Protein AF-A0A251UYE4-F1 (afdb_monomer)

Mean predicted aligned error: 12.64 Å

Foldseek 3Di:
DDDDDDPDDDPPPDPVVVVVCVVPVHDLAFKDFVQLLVLLVQLVVLVPDDPPPPCSVVSNVVSVVSNVVRCVVCVVSHPVPDDDDNVCSVVSNVQWDDWDADPVRTIMIGGPPPD

Organism: Helianthus annuus (NCBI:txid4232)

Radius of gyration: 19.77 Å; Cα contacts (8 Å, |Δi|>4): 94; chains: 1; bounding box: 64×33×57 Å

Sequence (115 aa):
MPLGLPSDLNRKKPSQLEDRFAKMRLTPSDEIPLPVYTNIKKAVDIMSGPKEASSYLDDLERAEYGIRVATKVYRSYLPPGWKYDRETASSLISGYDKIYTTEDGKKFIMRSLAS

Solvent-accessible surface area (backbone atoms only — not comparable to full-atom values): 7077 Å² total; per-residue (Å²): 134,87,82,83,77,85,93,74,86,81,78,74,70,69,52,76,65,54,57,51,41,65,76,43,97,50,63,72,82,47,47,43,48,35,71,37,50,52,26,50,48,51,33,44,55,56,70,72,44,70,78,82,44,88,56,41,65,61,54,41,51,52,25,53,50,48,29,56,54,36,48,62,77,44,44,90,62,42,51,90,86,72,72,94,51,80,86,53,42,60,66,54,54,78,39,50,77,45,74,50,70,46,96,88,70,51,48,33,32,27,50,59,76,80,128

Secondary structure (DSSP, 8-state):
---PPP--S---PPPHHHHHHHHTT--TTSEEEHHHHHHHHHHHHHHHS-TTSTTHHHHHHHHHHHHHHHHHHTGGGSPTT----TTTHHHHHTTEEEEEE-TTS-EEEEE----

Structure (mmCIF, N/CA/C/O backbone):
data_AF-A0A251UYE4-F1
#
_entry.id   AF-A0A251UYE4-F1
#
loop_
_atom_site.group_PDB
_atom_site.id
_atom_site.type_symbol
_atom_site.label_atom_id
_atom_site.label_alt_id
_atom_site.l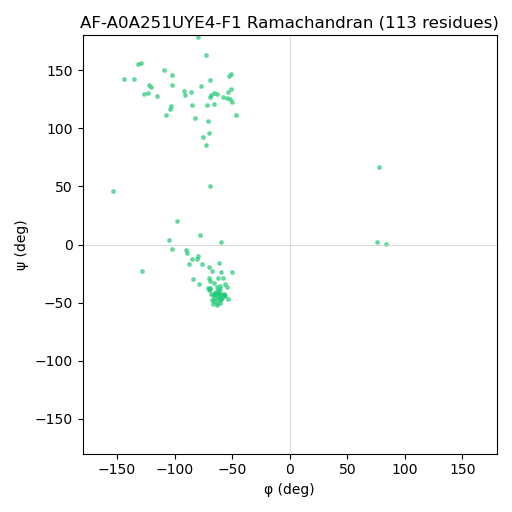abel_comp_id
_atom_site.label_asym_id
_atom_site.label_entity_id
_atom_site.label_seq_id
_atom_site.pdbx_PDB_ins_code
_atom_site.Cartn_x
_atom_site.Cartn_y
_atom_site.Cartn_z
_atom_site.occupancy
_atom_site.B_iso_or_equiv
_atom_site.auth_seq_id
_atom_site.auth_comp_id
_atom_site.auth_asym_id
_atom_site.auth_atom_id
_atom_site.pdbx_PDB_model_num
ATOM 1 N N . MET A 1 1 ? -51.718 -5.885 36.843 1.00 43.06 1 MET A N 1
ATOM 2 C CA . MET A 1 1 ? -50.340 -5.918 37.380 1.00 43.06 1 MET A CA 1
ATOM 3 C C . MET A 1 1 ? -49.379 -5.911 36.198 1.00 43.06 1 MET A C 1
ATOM 5 O O . MET A 1 1 ? -49.507 -6.818 35.385 1.00 43.06 1 MET A O 1
ATOM 9 N N . PRO A 1 2 ? -48.508 -4.903 36.015 1.00 44.62 2 PRO A N 1
ATOM 10 C CA . PRO A 1 2 ? -47.545 -4.917 34.921 1.00 44.62 2 PRO A CA 1
ATOM 11 C C . PRO A 1 2 ? -46.298 -5.699 35.355 1.00 44.62 2 PRO A C 1
ATOM 13 O O . PRO A 1 2 ? -45.656 -5.356 36.345 1.00 44.62 2 PRO A O 1
ATOM 16 N N . LEU A 1 3 ? -45.981 -6.772 34.633 1.00 48.12 3 LEU A N 1
ATOM 17 C CA . LEU A 1 3 ? -44.724 -7.502 34.780 1.00 48.12 3 LEU A CA 1
ATOM 18 C C . LEU A 1 3 ? -43.655 -6.765 33.965 1.00 48.12 3 LEU A C 1
ATOM 20 O O . LEU A 1 3 ? -43.713 -6.738 32.737 1.00 48.12 3 LEU A O 1
ATOM 24 N N . GLY A 1 4 ? -42.719 -6.123 34.664 1.00 47.38 4 GLY A N 1
ATOM 25 C CA . GLY A 1 4 ? -41.537 -5.512 34.068 1.00 47.38 4 GLY A CA 1
ATOM 26 C C . GLY A 1 4 ? -40.587 -6.583 33.536 1.00 47.38 4 GLY A C 1
ATOM 27 O O . GLY A 1 4 ? -40.208 -7.498 34.264 1.00 47.38 4 GLY A O 1
ATOM 28 N N . LEU A 1 5 ? -40.199 -6.462 32.268 1.00 50.22 5 LEU A N 1
ATOM 29 C CA . LEU A 1 5 ? -39.078 -7.205 31.702 1.00 50.22 5 LEU A CA 1
ATOM 30 C C . LEU A 1 5 ? -37.781 -6.430 31.987 1.00 50.22 5 LEU A C 1
ATOM 32 O O . LEU A 1 5 ? -37.743 -5.223 31.738 1.00 50.22 5 LEU A O 1
ATOM 36 N N . PRO A 1 6 ? -36.729 -7.084 32.510 1.00 44.66 6 PRO A N 1
ATOM 37 C CA . PRO A 1 6 ? -35.454 -6.436 32.761 1.00 44.66 6 PRO A CA 1
ATOM 38 C C . PRO A 1 6 ? -34.737 -6.157 31.437 1.00 44.66 6 PRO A C 1
ATOM 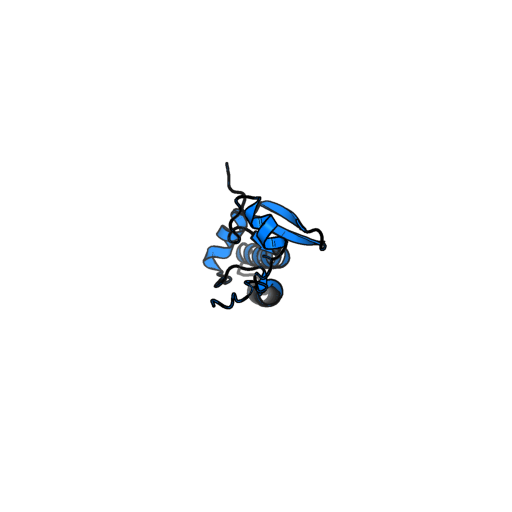40 O O . PRO A 1 6 ? -34.430 -7.058 30.657 1.00 44.66 6 PRO A O 1
ATOM 43 N N . SER A 1 7 ? -34.484 -4.874 31.202 1.00 51.97 7 SER A N 1
ATOM 44 C CA . SER A 1 7 ? -33.629 -4.357 30.142 1.00 51.97 7 SER A CA 1
ATOM 45 C C . SER A 1 7 ? -32.170 -4.623 30.489 1.00 51.97 7 SER A C 1
ATOM 47 O O . SER A 1 7 ? -31.512 -3.746 31.036 1.00 51.97 7 SER A O 1
ATOM 49 N N . ASP A 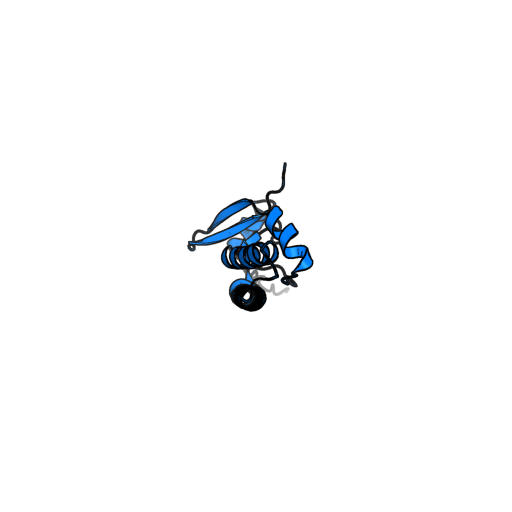1 8 ? -31.645 -5.800 30.164 1.00 45.88 8 ASP A N 1
ATOM 50 C CA . ASP A 1 8 ? -30.205 -6.011 30.252 1.00 45.88 8 ASP A CA 1
ATOM 51 C C . ASP A 1 8 ? -29.651 -6.907 29.148 1.00 45.88 8 ASP A C 1
ATOM 53 O O . ASP A 1 8 ? -30.217 -7.928 28.765 1.00 45.88 8 ASP A O 1
ATOM 57 N N . LEU A 1 9 ? -28.455 -6.507 28.718 1.00 48.00 9 LEU A N 1
ATOM 58 C CA . LEU A 1 9 ? -27.449 -7.343 28.071 1.00 48.00 9 LEU A CA 1
ATOM 59 C C . LEU A 1 9 ? -27.639 -7.716 26.591 1.00 48.00 9 LEU A C 1
ATOM 61 O O . LEU A 1 9 ? -27.644 -8.882 26.213 1.00 48.00 9 LEU A O 1
ATOM 65 N N . ASN A 1 10 ? -27.555 -6.715 25.709 1.00 44.41 10 ASN A N 1
ATOM 66 C CA . ASN A 1 10 ? -26.656 -6.870 24.552 1.00 44.41 10 ASN A CA 1
ATOM 67 C C . ASN A 1 10 ? -26.131 -5.541 23.982 1.00 44.41 10 ASN A C 1
ATOM 69 O O . ASN A 1 10 ? -26.094 -5.329 22.771 1.00 44.41 10 ASN A O 1
ATOM 73 N N . ARG A 1 11 ? -25.675 -4.622 24.843 1.00 43.56 11 ARG A N 1
ATOM 74 C CA . ARG A 1 11 ? -24.683 -3.637 24.389 1.00 43.56 11 ARG A CA 1
ATOM 75 C C . ARG A 1 11 ? -23.353 -4.372 24.298 1.00 43.56 11 ARG A C 1
ATOM 77 O O . ARG A 1 11 ? -22.628 -4.461 25.288 1.00 43.56 11 ARG A O 1
ATOM 84 N N . LYS A 1 12 ? -23.038 -4.912 23.115 1.00 43.91 12 LYS A N 1
ATOM 85 C CA . LYS A 1 12 ? -21.641 -5.136 22.725 1.00 43.91 12 LYS A CA 1
ATOM 86 C C . LYS A 1 12 ? -20.910 -3.842 23.060 1.00 43.91 12 LYS A C 1
ATOM 88 O O . LYS A 1 12 ? -21.219 -2.805 22.477 1.00 43.91 12 LYS A O 1
ATOM 93 N N . LYS A 1 13 ? -20.032 -3.887 24.064 1.00 47.03 13 LYS A N 1
ATOM 94 C CA . LYS A 1 13 ? -19.130 -2.774 24.343 1.00 47.03 13 LYS A CA 1
ATOM 95 C C . LYS A 1 13 ? -18.436 -2.468 23.013 1.00 47.03 13 LYS A C 1
ATOM 97 O O . LYS A 1 13 ? -17.919 -3.426 22.423 1.00 47.03 13 LYS A O 1
ATOM 102 N N . PRO A 1 14 ? -18.479 -1.221 22.515 1.00 46.03 14 PRO A N 1
ATOM 103 C CA . PRO A 1 14 ? -17.638 -0.856 21.392 1.00 46.03 14 PRO A CA 1
ATOM 104 C C . PRO A 1 14 ? -16.223 -1.290 21.755 1.00 46.03 14 PRO A C 1
ATOM 106 O O . PRO A 1 14 ? -15.805 -1.197 22.917 1.00 46.03 14 PRO A O 1
ATOM 109 N N . SER A 1 15 ? -15.547 -1.933 20.807 1.00 53.06 15 SER A N 1
ATOM 110 C CA . SER A 1 15 ? -14.210 -2.459 21.073 1.00 53.06 15 SER A CA 1
ATOM 111 C C . SER A 1 15 ? -13.350 -1.322 21.638 1.00 53.06 15 SER A C 1
ATOM 113 O O . SER A 1 15 ? -13.528 -0.173 21.252 1.00 53.06 15 SER A O 1
ATOM 115 N N . GLN A 1 16 ? -12.426 -1.592 22.560 1.00 52.75 16 GLN A N 1
ATOM 116 C CA . GLN A 1 16 ? -11.542 -0.553 23.125 1.00 52.75 16 GLN A CA 1
ATOM 117 C C . GLN A 1 16 ? -10.850 0.303 22.038 1.00 52.75 16 GLN A C 1
ATOM 119 O O . GLN A 1 16 ? -10.492 1.450 22.280 1.00 52.75 16 GLN A O 1
ATOM 124 N N . LEU A 1 17 ? -10.713 -0.240 20.824 1.00 48.53 17 LEU A N 1
ATOM 125 C CA . LEU A 1 17 ? -10.326 0.469 19.606 1.00 48.53 17 LEU A CA 1
ATOM 126 C C . LEU A 1 17 ? -11.335 1.556 19.188 1.00 48.53 17 LEU A C 1
ATOM 128 O O . LEU A 1 17 ? -10.935 2.696 18.999 1.00 48.53 17 LEU A O 1
ATOM 132 N N . GLU A 1 18 ? -12.629 1.242 19.111 1.00 50.19 18 GLU A N 1
ATOM 133 C CA . GLU A 1 18 ? -13.718 2.189 18.807 1.00 50.19 18 GLU A CA 1
ATOM 134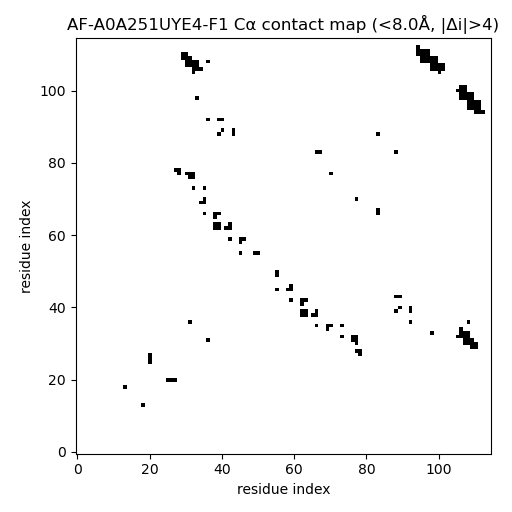 C C . GLU A 1 18 ? -13.826 3.329 19.827 1.00 50.19 18 GLU A C 1
ATOM 136 O O . GLU A 1 18 ? -14.001 4.480 19.434 1.00 50.19 18 GLU A O 1
ATOM 141 N N . ASP A 1 19 ? -13.625 3.054 21.118 1.00 52.34 19 ASP A N 1
ATOM 142 C CA . ASP A 1 19 ? -13.588 4.105 22.149 1.00 52.34 19 ASP A CA 1
ATOM 143 C C . ASP A 1 19 ? -12.345 5.011 22.028 1.00 52.34 19 ASP A C 1
ATOM 145 O O . ASP A 1 19 ? -12.407 6.209 22.323 1.00 52.34 19 ASP A O 1
ATOM 149 N N . ARG A 1 20 ? -11.210 4.478 21.550 1.00 53.34 20 ARG A N 1
ATOM 150 C CA . ARG A 1 20 ? -10.021 5.288 21.222 1.00 53.34 20 ARG A CA 1
ATOM 151 C C . ARG A 1 20 ? -10.259 6.149 19.979 1.00 53.34 20 ARG A C 1
ATOM 153 O O . ARG A 1 20 ? -9.879 7.321 19.994 1.00 53.34 20 ARG A O 1
ATOM 160 N N . PHE A 1 21 ? -10.954 5.613 18.973 1.00 49.25 21 PHE A N 1
ATOM 161 C CA . PHE A 1 21 ? -11.378 6.338 17.767 1.00 49.25 21 PHE A CA 1
ATOM 162 C C . PHE A 1 21 ? -12.428 7.420 18.034 1.00 49.25 21 PHE A C 1
ATOM 164 O O . PHE A 1 21 ? -12.547 8.348 17.249 1.00 49.25 21 PHE A O 1
ATOM 171 N N . ALA A 1 22 ? -13.187 7.331 19.128 1.00 48.12 22 ALA A N 1
ATOM 172 C CA . ALA A 1 22 ? -14.155 8.361 19.505 1.00 48.12 22 ALA A CA 1
ATOM 173 C C . ALA A 1 22 ? -13.523 9.524 20.295 1.00 48.12 22 ALA A C 1
ATOM 175 O O . ALA A 1 22 ? -14.005 10.657 20.232 1.00 48.12 22 ALA A O 1
ATOM 176 N N . LYS A 1 23 ? -12.447 9.265 21.055 1.00 48.06 23 LYS A N 1
ATOM 177 C CA . LYS A 1 23 ? -11.756 10.279 21.880 1.00 48.06 23 LYS A CA 1
ATOM 178 C C . LYS A 1 23 ? -10.831 11.192 21.079 1.00 48.06 23 LYS A C 1
ATOM 180 O O . LYS A 1 23 ? -10.681 12.366 21.406 1.00 48.06 23 LYS A O 1
ATOM 185 N N . MET A 1 24 ? -10.213 10.655 20.039 1.00 44.81 24 MET A N 1
ATOM 186 C CA . MET A 1 24 ? -9.520 11.407 19.001 1.00 44.81 24 MET A CA 1
ATOM 187 C C . MET A 1 24 ? -10.569 11.660 17.920 1.00 44.81 24 MET A C 1
ATOM 189 O O . MET A 1 24 ? -11.218 10.713 17.523 1.00 44.81 24 MET A O 1
ATOM 193 N N . ARG A 1 25 ? -10.801 12.883 17.437 1.00 42.81 25 ARG A N 1
ATOM 194 C CA . ARG A 1 25 ? -11.745 13.146 16.325 1.00 42.81 25 ARG A CA 1
ATOM 195 C C . ARG A 1 25 ? -11.221 12.584 14.984 1.00 42.81 25 ARG A C 1
ATOM 197 O O . ARG A 1 25 ? -11.115 13.317 14.008 1.00 42.81 25 ARG A O 1
ATOM 204 N N . LEU A 1 26 ? -10.812 11.322 14.959 1.00 45.75 26 LEU A N 1
ATOM 205 C CA . LEU A 1 26 ? -10.225 10.624 13.831 1.00 45.75 26 LEU A CA 1
ATOM 206 C C . LEU A 1 26 ? -11.296 9.706 13.273 1.00 45.75 26 LEU A C 1
ATOM 208 O O . LEU A 1 26 ? -11.796 8.810 13.952 1.00 45.75 26 LEU A O 1
ATOM 212 N N . THR A 1 27 ? -11.690 9.957 12.031 1.00 45.06 27 THR A N 1
ATOM 213 C CA . THR A 1 27 ? -12.564 9.010 11.358 1.00 45.06 27 THR A CA 1
ATOM 214 C C . THR A 1 27 ? -11.752 7.740 11.074 1.00 45.06 27 THR A C 1
ATOM 216 O O . THR A 1 27 ? -10.593 7.846 10.671 1.00 45.06 27 THR A O 1
ATOM 219 N N . PRO A 1 28 ? -12.326 6.530 11.205 1.00 47.44 28 PRO A N 1
ATOM 220 C CA . PRO A 1 28 ? -11.660 5.271 10.835 1.00 47.44 28 PRO A CA 1
ATOM 221 C C . PRO A 1 28 ? -11.252 5.192 9.347 1.00 47.44 28 PRO A C 1
ATOM 223 O O . PRO A 1 28 ? -10.741 4.173 8.892 1.00 47.44 28 PRO A O 1
ATOM 226 N N . SER A 1 29 ? -11.496 6.256 8.576 1.00 52.47 29 SER A N 1
ATOM 227 C CA . SER A 1 29 ? -11.127 6.398 7.175 1.00 52.47 29 SER A CA 1
ATOM 228 C C . SER A 1 29 ? -9.690 6.897 6.955 1.00 52.47 29 SER A C 1
ATOM 230 O O . SER A 1 29 ? -9.222 6.820 5.821 1.00 52.47 29 SER A O 1
ATOM 232 N N . ASP A 1 30 ? -8.999 7.384 7.994 1.00 65.50 30 ASP A N 1
ATOM 233 C CA . ASP A 1 30 ? -7.683 8.042 7.870 1.00 65.50 30 ASP A CA 1
ATOM 234 C C . ASP A 1 30 ? -6.492 7.182 8.321 1.00 65.50 30 ASP A C 1
ATOM 236 O O . ASP A 1 30 ? -5.349 7.650 8.315 1.00 65.50 30 ASP A O 1
ATOM 240 N N . GLU A 1 31 ? -6.731 5.925 8.699 1.00 75.38 31 GLU A N 1
ATOM 241 C CA . GLU A 1 31 ? -5.700 5.033 9.223 1.00 75.38 31 GLU A CA 1
ATOM 242 C C . GLU A 1 31 ? -5.587 3.753 8.398 1.00 75.38 31 GLU A C 1
ATOM 244 O O . GLU A 1 31 ? -6.569 3.058 8.134 1.00 75.38 31 GLU A O 1
ATOM 249 N N . ILE A 1 32 ? -4.360 3.411 8.009 1.00 81.88 32 ILE A N 1
ATOM 250 C CA . ILE A 1 32 ? -4.063 2.184 7.271 1.00 81.88 32 ILE A CA 1
ATOM 251 C C . ILE A 1 32 ? -3.047 1.363 8.076 1.00 81.88 32 ILE A C 1
ATOM 253 O O . ILE A 1 32 ? -2.069 1.910 8.593 1.00 81.88 32 ILE A O 1
ATOM 257 N N . PRO A 1 33 ? -3.216 0.034 8.1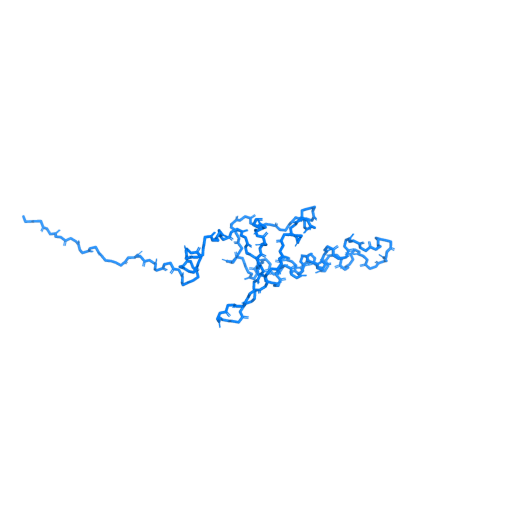80 1.00 86.19 33 PRO A N 1
ATOM 258 C CA . PRO A 1 33 ? -2.188 -0.841 8.731 1.00 86.19 33 PRO A CA 1
ATOM 259 C C . PRO A 1 33 ? -0.848 -0.635 8.018 1.00 86.19 33 PRO A C 1
ATOM 261 O O . PRO A 1 33 ? -0.770 -0.699 6.788 1.00 86.19 33 PRO A O 1
ATOM 264 N N . LEU A 1 34 ? 0.236 -0.459 8.777 1.00 85.00 34 LEU A N 1
ATOM 265 C CA . LEU A 1 34 ? 1.563 -0.200 8.211 1.00 85.00 34 LEU A CA 1
ATOM 266 C C . LEU A 1 34 ? 2.002 -1.265 7.184 1.00 85.00 34 LEU A C 1
ATOM 268 O O . LEU A 1 34 ? 2.598 -0.885 6.175 1.00 85.00 34 LEU A O 1
ATOM 272 N N . PRO A 1 35 ? 1.695 -2.570 7.346 1.00 86.25 35 PRO A N 1
ATOM 273 C CA . PRO A 1 35 ? 2.007 -3.569 6.323 1.00 86.25 35 PRO A CA 1
ATOM 274 C C . PRO A 1 35 ? 1.266 -3.343 5.002 1.00 86.25 35 PRO A C 1
ATOM 276 O O . PRO A 1 35 ? 1.843 -3.559 3.939 1.00 86.25 35 PRO A O 1
ATOM 279 N N . VAL A 1 36 ? 0.014 -2.878 5.044 1.00 87.00 36 VAL A N 1
ATOM 280 C CA . VAL A 1 36 ? -0.753 -2.533 3.837 1.00 87.00 36 VAL A CA 1
ATOM 281 C C . VAL A 1 36 ? -0.106 -1.326 3.159 1.00 87.00 36 VAL A C 1
ATOM 283 O O . VAL A 1 36 ? 0.264 -1.415 1.992 1.00 87.00 36 VAL A O 1
ATOM 286 N N . TYR A 1 37 ? 0.149 -0.252 3.912 1.00 87.19 37 TYR A N 1
ATOM 287 C CA . TYR A 1 37 ? 0.840 0.938 3.404 1.00 87.19 37 TYR A CA 1
ATOM 288 C C . TYR A 1 37 ? 2.215 0.620 2.801 1.00 87.19 37 TYR A C 1
ATOM 290 O O . TYR A 1 37 ? 2.542 1.083 1.716 1.00 87.19 37 TYR A O 1
ATOM 298 N N . THR A 1 38 ? 3.012 -0.214 3.470 1.00 88.44 38 THR A N 1
ATOM 299 C CA . THR A 1 38 ? 4.368 -0.565 3.022 1.00 88.44 38 THR A CA 1
ATOM 300 C C . THR A 1 38 ? 4.351 -1.284 1.674 1.00 88.44 38 THR A C 1
ATOM 302 O O . THR A 1 38 ? 5.209 -1.029 0.834 1.00 88.44 38 THR A O 1
ATOM 305 N N . ASN A 1 39 ? 3.379 -2.171 1.443 1.00 89.44 39 ASN A N 1
ATOM 306 C CA . ASN A 1 39 ? 3.243 -2.848 0.153 1.00 89.44 39 ASN A CA 1
ATOM 307 C C . ASN A 1 39 ? 2.765 -1.888 -0.950 1.00 89.44 39 ASN A C 1
ATOM 309 O O . ASN A 1 39 ? 3.273 -1.960 -2.065 1.00 89.44 39 ASN A O 1
ATOM 313 N N . ILE A 1 40 ? 1.863 -0.952 -0.633 1.00 88.94 40 ILE A N 1
ATOM 314 C CA . ILE A 1 40 ? 1.445 0.108 -1.567 1.00 88.94 40 ILE A CA 1
ATOM 315 C C . ILE A 1 40 ? 2.640 0.996 -1.927 1.00 88.94 40 ILE A C 1
ATOM 317 O O . ILE A 1 40 ? 2.852 1.283 -3.101 1.00 88.94 40 ILE A O 1
ATOM 321 N N . LYS A 1 41 ? 3.467 1.360 -0.940 1.00 88.38 41 LYS A N 1
ATOM 322 C CA . LYS A 1 41 ? 4.697 2.127 -1.158 1.00 88.38 41 LYS A CA 1
ATOM 323 C C . LYS A 1 41 ? 5.675 1.418 -2.073 1.00 88.38 41 LYS A C 1
ATOM 325 O O . LYS A 1 41 ? 6.110 2.019 -3.043 1.00 88.38 41 LYS A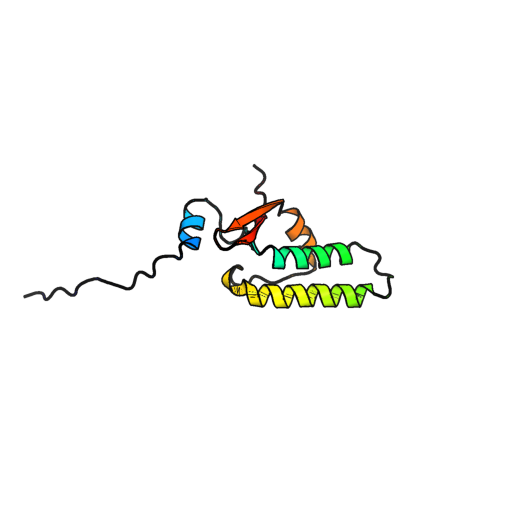 O 1
ATOM 330 N N . LYS A 1 42 ? 5.922 0.128 -1.850 1.00 89.88 42 LYS A N 1
ATOM 331 C CA . LYS A 1 42 ? 6.745 -0.674 -2.765 1.00 89.88 42 LYS A CA 1
ATOM 332 C C . LYS A 1 42 ? 6.200 -0.669 -4.193 1.00 89.88 42 LYS A C 1
ATOM 334 O O . LYS A 1 42 ? 6.977 -0.503 -5.121 1.00 89.88 42 LYS A O 1
ATOM 339 N N . ALA A 1 43 ? 4.887 -0.819 -4.372 1.00 90.38 43 ALA A N 1
ATOM 340 C CA . ALA A 1 43 ? 4.281 -0.766 -5.700 1.00 90.38 43 ALA A CA 1
ATOM 341 C C . ALA A 1 43 ? 4.476 0.609 -6.363 1.00 90.38 43 ALA A C 1
ATOM 343 O O . ALA A 1 43 ? 4.824 0.671 -7.536 1.00 90.38 43 ALA A O 1
ATOM 344 N N . VAL A 1 44 ? 4.303 1.707 -5.620 1.00 89.31 44 VAL A N 1
ATOM 345 C CA . VAL A 1 44 ? 4.527 3.070 -6.136 1.00 89.31 44 VAL A CA 1
ATOM 346 C C . VAL A 1 44 ? 5.994 3.320 -6.470 1.00 89.31 44 VAL A C 1
ATOM 348 O O . VAL A 1 44 ? 6.277 3.846 -7.544 1.00 89.31 44 VAL A O 1
ATOM 351 N N . ASP A 1 45 ? 6.915 2.884 -5.614 1.00 89.81 45 ASP A N 1
ATOM 352 C CA . ASP A 1 45 ? 8.355 2.985 -5.858 1.00 89.81 45 ASP A CA 1
ATOM 353 C C . ASP A 1 45 ? 8.726 2.246 -7.160 1.00 89.81 45 ASP A C 1
ATOM 355 O O . ASP A 1 45 ? 9.380 2.826 -8.027 1.00 89.81 45 ASP A O 1
ATOM 359 N N . ILE A 1 46 ? 8.216 1.020 -7.366 1.00 88.75 46 ILE A N 1
ATOM 360 C CA . ILE A 1 46 ? 8.400 0.254 -8.614 1.00 88.75 46 ILE A CA 1
ATOM 361 C C . ILE A 1 46 ? 7.804 1.007 -9.808 1.00 88.75 46 ILE A C 1
ATOM 363 O O . ILE A 1 46 ? 8.477 1.173 -10.821 1.00 88.75 46 ILE A O 1
ATOM 367 N N . MET A 1 47 ? 6.570 1.511 -9.694 1.00 87.62 47 MET A N 1
ATOM 368 C CA . MET A 1 47 ? 5.899 2.250 -10.772 1.00 87.62 47 MET A CA 1
ATOM 369 C C . MET A 1 47 ? 6.608 3.548 -11.166 1.00 87.62 47 MET A C 1
ATOM 371 O O . MET A 1 47 ? 6.483 3.969 -12.317 1.00 87.62 47 MET A O 1
ATOM 375 N N . SER A 1 48 ? 7.322 4.175 -10.229 1.00 87.12 48 SER A N 1
ATOM 376 C CA . SER A 1 48 ? 8.142 5.364 -10.480 1.00 87.12 48 SER A CA 1
ATOM 377 C C . SER A 1 48 ? 9.517 5.057 -11.085 1.00 87.12 48 SER A C 1
ATOM 379 O O . SER A 1 48 ? 10.192 5.971 -11.554 1.00 87.12 48 SER A O 1
ATOM 381 N N . GLY A 1 49 ? 9.929 3.786 -11.080 1.00 85.50 49 GLY A N 1
ATOM 382 C CA . GLY A 1 49 ? 11.179 3.319 -11.669 1.00 85.50 49 GLY A CA 1
ATOM 383 C C . GLY A 1 49 ? 11.129 3.146 -13.196 1.00 85.50 49 GLY A C 1
ATOM 384 O O . GLY A 1 49 ? 10.091 3.361 -13.829 1.00 85.50 49 GLY A O 1
ATOM 385 N N . PRO A 1 50 ? 12.259 2.747 -13.808 1.00 85.00 50 PRO A N 1
ATOM 386 C CA . PRO A 1 50 ? 12.348 2.496 -15.245 1.00 85.00 50 PRO A CA 1
ATOM 387 C C . PRO A 1 50 ? 11.480 1.296 -15.647 1.00 85.00 50 PRO A C 1
ATOM 389 O O . PRO A 1 50 ? 11.678 0.178 -15.167 1.00 85.00 50 PRO A O 1
ATOM 392 N N . LYS A 1 51 ? 10.523 1.528 -16.550 1.00 85.00 51 LYS A N 1
ATOM 393 C CA . LYS A 1 51 ? 9.552 0.515 -17.007 1.00 85.00 51 LYS A CA 1
ATOM 394 C C . LYS A 1 51 ? 10.163 -0.486 -17.985 1.00 85.00 51 LYS A C 1
ATOM 396 O O . LYS A 1 51 ? 9.591 -1.540 -18.234 1.00 85.00 51 LYS A O 1
ATOM 401 N N . GLU A 1 52 ? 11.314 -0.141 -18.546 1.00 82.19 52 GLU A N 1
ATOM 402 C CA . GLU A 1 52 ? 12.078 -0.927 -19.510 1.00 82.19 52 GLU A CA 1
ATOM 403 C C . GLU A 1 52 ? 12.897 -2.034 -18.831 1.00 82.19 52 GLU A C 1
ATOM 405 O O . GLU A 1 52 ? 13.461 -2.892 -19.511 1.00 82.19 52 GLU A O 1
ATOM 410 N N . ALA A 1 53 ? 12.976 -2.028 -17.495 1.00 83.44 53 ALA A N 1
ATOM 411 C CA . ALA A 1 53 ? 13.605 -3.100 -16.743 1.00 83.44 53 ALA A CA 1
ATOM 412 C C . ALA A 1 53 ? 12.835 -4.409 -16.958 1.00 83.44 53 ALA A C 1
ATOM 414 O O . ALA A 1 53 ? 11.622 -4.475 -16.758 1.00 83.44 53 ALA A O 1
ATOM 415 N N . SER A 1 54 ? 13.548 -5.478 -17.310 1.00 82.31 54 SER A N 1
ATOM 416 C CA . SER A 1 54 ? 12.945 -6.792 -17.557 1.00 82.31 54 SER A CA 1
ATOM 417 C C . SER A 1 54 ? 12.200 -7.362 -16.345 1.00 82.31 54 SER A C 1
ATOM 419 O O . SER A 1 54 ? 11.289 -8.159 -16.531 1.00 82.31 54 SER A O 1
ATOM 421 N N . SER A 1 55 ? 12.546 -6.937 -15.122 1.00 88.50 55 SER A N 1
ATOM 422 C CA . SER A 1 55 ? 11.880 -7.361 -13.883 1.00 88.50 55 SER A CA 1
ATOM 423 C C . SER A 1 55 ? 10.684 -6.494 -13.478 1.00 88.50 55 SER A C 1
ATOM 425 O O . SER A 1 55 ? 9.978 -6.856 -12.543 1.00 88.50 55 SER A O 1
ATOM 427 N N . TYR A 1 56 ? 10.422 -5.371 -14.162 1.00 86.62 56 TYR A N 1
ATOM 428 C CA . TYR A 1 56 ? 9.409 -4.389 -13.749 1.00 86.62 56 TYR A CA 1
ATOM 429 C C . TYR A 1 56 ? 8.026 -5.018 -13.532 1.00 86.62 56 TYR A C 1
ATOM 431 O O . TYR A 1 56 ? 7.374 -4.761 -12.520 1.00 86.62 56 TYR A O 1
ATOM 439 N N . LEU A 1 57 ? 7.581 -5.853 -14.478 1.00 88.19 57 LEU A N 1
ATOM 440 C CA . LEU A 1 57 ? 6.266 -6.493 -14.416 1.00 88.19 57 LEU A CA 1
ATOM 441 C C . LEU A 1 57 ? 6.183 -7.524 -13.284 1.00 88.19 57 LEU A C 1
ATOM 443 O O . LEU A 1 57 ? 5.201 -7.519 -12.543 1.00 88.19 57 LEU A O 1
ATOM 447 N N . ASP A 1 58 ? 7.223 -8.341 -13.110 1.00 91.62 58 ASP A N 1
ATOM 448 C CA . ASP A 1 58 ? 7.284 -9.372 -12.068 1.00 91.62 58 ASP A CA 1
ATOM 449 C C . ASP A 1 58 ? 7.330 -8.748 -10.665 1.00 91.62 58 ASP A C 1
ATOM 451 O O . ASP A 1 58 ? 6.622 -9.173 -9.744 1.00 91.62 58 ASP A O 1
ATOM 455 N N . ASP A 1 59 ? 8.136 -7.697 -10.499 1.00 89.00 59 ASP A N 1
ATOM 456 C CA . ASP A 1 59 ? 8.262 -6.962 -9.243 1.00 89.00 59 ASP A CA 1
ATOM 457 C C . ASP A 1 59 ? 6.939 -6.270 -8.884 1.00 89.00 59 ASP A C 1
ATOM 459 O O . ASP A 1 59 ? 6.497 -6.322 -7.727 1.00 89.00 59 ASP A O 1
ATOM 463 N N . LEU A 1 60 ? 6.268 -5.669 -9.874 1.00 88.69 60 LEU A N 1
ATOM 464 C CA . LEU A 1 60 ? 4.969 -5.027 -9.688 1.00 88.69 60 LEU A CA 1
ATOM 465 C C . LEU A 1 60 ? 3.884 -6.047 -9.326 1.00 88.69 60 LEU A C 1
ATOM 467 O O . LEU A 1 60 ? 3.144 -5.832 -8.364 1.00 88.69 60 LEU A O 1
ATOM 471 N N . GLU A 1 61 ? 3.808 -7.177 -10.031 1.00 90.62 61 GLU A N 1
ATOM 472 C CA . GLU A 1 61 ? 2.843 -8.238 -9.729 1.00 90.62 61 GLU A CA 1
ATOM 473 C C . GLU A 1 61 ? 3.041 -8.776 -8.307 1.00 90.62 61 GLU A C 1
ATOM 475 O O . GLU A 1 61 ? 2.076 -8.941 -7.549 1.00 90.62 61 GLU A O 1
ATOM 480 N N . ARG A 1 62 ? 4.296 -8.986 -7.898 1.00 90.19 62 ARG A N 1
ATOM 481 C CA . ARG A 1 62 ? 4.630 -9.443 -6.547 1.00 90.19 62 ARG A CA 1
ATOM 482 C C . ARG A 1 62 ? 4.231 -8.425 -5.483 1.00 90.19 62 ARG A C 1
ATOM 484 O O . ARG A 1 62 ? 3.714 -8.817 -4.430 1.00 90.19 62 ARG A O 1
ATOM 491 N N . ALA A 1 63 ? 4.439 -7.135 -5.740 1.00 89.38 63 ALA A N 1
ATOM 492 C CA . ALA A 1 63 ? 4.002 -6.072 -4.842 1.00 89.38 63 ALA A CA 1
ATOM 493 C C . ALA A 1 63 ? 2.470 -6.053 -4.712 1.00 89.38 63 ALA A C 1
ATOM 495 O O . ALA A 1 63 ? 1.947 -6.067 -3.597 1.00 89.38 63 ALA A O 1
ATOM 496 N N . GLU A 1 64 ? 1.736 -6.125 -5.823 1.00 90.25 64 GLU A N 1
ATOM 497 C CA . GLU A 1 64 ? 0.267 -6.149 -5.829 1.00 90.25 64 GLU A CA 1
ATOM 498 C C . GLU A 1 64 ? -0.322 -7.408 -5.192 1.00 90.25 64 GLU A C 1
ATOM 500 O O . GLU A 1 64 ? -1.378 -7.364 -4.548 1.00 90.25 64 GLU A O 1
ATOM 505 N N . TYR A 1 65 ? 0.355 -8.545 -5.331 1.00 90.38 65 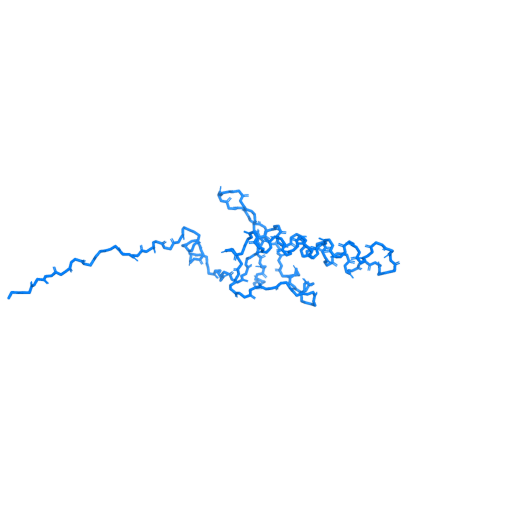TYR A N 1
ATOM 506 C CA . TYR A 1 65 ? 0.019 -9.753 -4.589 1.00 90.38 65 TYR A CA 1
ATOM 507 C C . TYR A 1 65 ? 0.183 -9.535 -3.079 1.00 90.38 65 TYR A C 1
ATOM 509 O O . TYR A 1 65 ? -0.726 -9.849 -2.306 1.00 90.38 65 TYR A O 1
ATOM 517 N N . GLY A 1 66 ? 1.291 -8.918 -2.655 1.00 89.81 66 GLY A N 1
ATOM 518 C CA . GLY A 1 66 ? 1.527 -8.531 -1.262 1.00 89.81 66 GLY A CA 1
ATOM 519 C C . GLY A 1 66 ? 0.431 -7.619 -0.704 1.00 89.81 66 GLY A C 1
ATOM 520 O O . GLY A 1 66 ? -0.057 -7.856 0.403 1.00 89.81 66 GLY A O 1
ATOM 521 N N . ILE A 1 67 ? -0.025 -6.638 -1.490 1.00 89.88 67 ILE A N 1
ATOM 522 C CA . ILE A 1 67 ? -1.155 -5.767 -1.128 1.00 89.88 67 ILE A CA 1
ATOM 523 C C . ILE A 1 67 ? -2.425 -6.598 -0.938 1.00 89.88 67 ILE A C 1
ATOM 525 O O . ILE A 1 67 ? -3.056 -6.507 0.111 1.00 89.88 67 ILE A O 1
ATOM 529 N N . ARG A 1 68 ? -2.776 -7.468 -1.895 1.00 89.44 68 ARG A N 1
ATOM 530 C CA . ARG A 1 68 ? -3.972 -8.328 -1.803 1.00 89.44 68 ARG A CA 1
ATOM 531 C C . ARG A 1 68 ? -3.965 -9.208 -0.554 1.00 89.44 68 ARG A C 1
ATOM 533 O O . ARG A 1 68 ? -4.995 -9.328 0.114 1.00 89.44 68 ARG A O 1
ATOM 540 N N . VAL A 1 69 ? -2.827 -9.815 -0.225 1.00 90.19 69 VAL A N 1
ATOM 541 C CA . VAL A 1 69 ? -2.678 -10.640 0.984 1.00 90.19 69 VAL A CA 1
ATOM 542 C C . VAL A 1 69 ? -2.816 -9.783 2.241 1.00 90.19 69 VAL A C 1
ATOM 544 O O . VAL A 1 69 ? -3.608 -10.121 3.121 1.00 90.19 69 V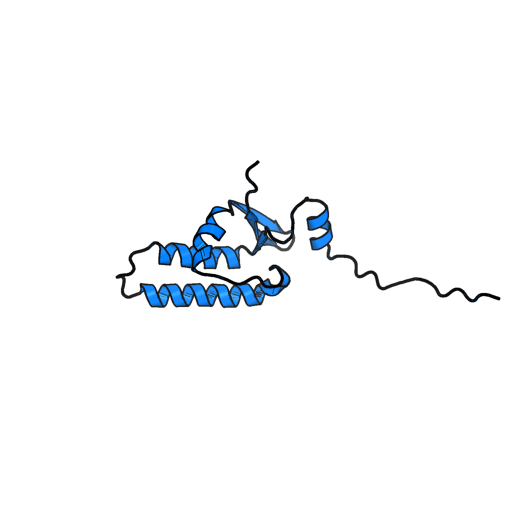AL A O 1
ATOM 547 N N . ALA A 1 70 ? -2.119 -8.647 2.314 1.00 86.81 70 ALA A N 1
ATOM 548 C CA . ALA A 1 70 ? -2.194 -7.748 3.462 1.00 86.81 70 ALA A CA 1
ATOM 549 C C . ALA A 1 70 ? -3.622 -7.213 3.671 1.00 86.81 70 ALA A C 1
ATOM 551 O O . ALA A 1 70 ? -4.143 -7.262 4.782 1.00 86.81 70 ALA A O 1
ATOM 552 N N . THR A 1 71 ? -4.312 -6.791 2.613 1.00 86.38 71 THR A N 1
ATOM 553 C CA . THR A 1 71 ? -5.705 -6.325 2.679 1.00 86.38 71 THR A CA 1
ATOM 554 C C . THR A 1 71 ? -6.657 -7.407 3.189 1.00 86.38 71 THR A C 1
ATOM 556 O O . THR A 1 71 ? -7.587 -7.087 3.925 1.00 86.38 71 THR A O 1
ATOM 559 N N . LYS A 1 72 ? -6.432 -8.686 2.853 1.00 86.69 72 LYS A N 1
ATOM 560 C CA . LYS A 1 72 ? -7.213 -9.803 3.415 1.00 86.69 72 LYS A CA 1
ATOM 561 C C . LYS A 1 72 ? -6.948 -9.989 4.908 1.00 86.69 72 LYS A C 1
ATOM 563 O O . LYS A 1 72 ? -7.900 -10.092 5.675 1.00 86.69 72 LYS A O 1
ATOM 568 N N . VAL A 1 73 ? -5.678 -10.001 5.319 1.00 87.56 73 VAL A N 1
ATOM 569 C CA . VAL A 1 73 ? -5.279 -10.189 6.727 1.00 87.56 73 VAL A CA 1
ATOM 570 C C . VAL A 1 73 ? -5.801 -9.055 7.607 1.00 87.56 73 VAL A C 1
ATOM 572 O O . VAL A 1 73 ? -6.324 -9.296 8.691 1.00 87.56 73 VAL A O 1
ATOM 575 N N . TYR A 1 74 ? -5.708 -7.818 7.126 1.00 83.88 74 TYR A N 1
ATOM 576 C CA . TYR A 1 74 ? -6.114 -6.632 7.872 1.00 83.88 74 TYR A CA 1
ATOM 577 C C . TYR A 1 74 ? -7.513 -6.131 7.499 1.00 83.88 74 TYR A C 1
ATOM 579 O O . TYR A 1 74 ? -7.845 -4.979 7.772 1.00 83.88 74 TYR A O 1
ATOM 587 N N . ARG A 1 75 ? -8.362 -6.974 6.896 1.00 81.81 75 ARG A N 1
ATOM 588 C CA . ARG A 1 75 ? -9.674 -6.558 6.374 1.00 81.81 75 ARG A CA 1
ATOM 589 C C . ARG A 1 75 ? -10.567 -5.903 7.427 1.00 81.81 75 ARG A C 1
ATOM 591 O O . ARG A 1 75 ? -11.318 -4.995 7.080 1.00 81.81 75 ARG A O 1
ATOM 598 N N . SER A 1 76 ? -10.471 -6.359 8.677 1.00 81.38 76 SER A N 1
ATOM 599 C CA . SER A 1 76 ? -11.199 -5.831 9.839 1.00 81.38 76 SER A CA 1
ATOM 600 C C . SER A 1 76 ? -10.741 -4.442 10.282 1.00 81.38 76 SER A C 1
ATOM 602 O O . SER A 1 76 ? -11.464 -3.776 11.009 1.00 81.38 76 SER A O 1
ATOM 604 N N . TYR A 1 77 ? -9.543 -4.025 9.873 1.00 77.06 77 TYR A N 1
ATOM 605 C CA . TYR A 1 77 ? -8.950 -2.723 10.184 1.00 77.06 77 TYR A CA 1
ATOM 606 C C . TYR A 1 77 ? -9.046 -1.741 9.017 1.00 77.06 77 TYR A C 1
ATOM 608 O O . TYR A 1 77 ? -8.610 -0.605 9.139 1.00 77.06 77 TYR A O 1
ATOM 616 N N . LEU A 1 78 ? -9.566 -2.187 7.872 1.00 77.50 78 LEU A N 1
ATOM 617 C CA . LEU A 1 78 ? -9.742 -1.357 6.692 1.00 77.50 78 LEU A CA 1
ATOM 618 C C . LEU A 1 78 ? -11.206 -0.935 6.559 1.00 77.50 78 LEU A C 1
ATOM 620 O O . LEU A 1 78 ? -12.097 -1.750 6.838 1.00 77.50 78 LEU A O 1
ATOM 624 N N . PRO A 1 79 ? -11.475 0.279 6.047 1.00 73.44 79 PRO A N 1
ATOM 625 C CA . PRO A 1 79 ? -12.832 0.735 5.793 1.00 73.44 79 PRO A CA 1
ATOM 626 C C . PRO A 1 79 ? -13.652 -0.278 4.971 1.00 73.44 79 PRO A C 1
ATOM 628 O O . PRO A 1 79 ? -13.116 -0.995 4.109 1.00 73.44 79 PRO A O 1
ATOM 631 N N . PRO A 1 80 ? -14.969 -0.390 5.203 1.00 72.31 80 PRO A N 1
ATOM 632 C CA . PRO A 1 80 ? -15.844 -1.164 4.334 1.00 72.31 80 PRO A CA 1
ATOM 633 C C . PRO A 1 80 ? -15.717 -0.689 2.879 1.00 72.31 80 PRO A C 1
ATOM 635 O O . PRO A 1 80 ? -15.844 0.495 2.601 1.00 72.31 80 PRO A O 1
ATOM 638 N N . GLY A 1 81 ? -15.438 -1.605 1.947 1.00 73.31 81 GLY A N 1
ATOM 639 C CA . GLY A 1 81 ? -15.281 -1.261 0.530 1.00 73.31 81 GLY A CA 1
ATOM 640 C C . GLY A 1 81 ? -13.895 -0.744 0.134 1.00 73.31 81 GLY A C 1
ATOM 641 O O . GLY A 1 81 ? -13.686 -0.498 -1.051 1.00 73.31 81 GLY A O 1
ATOM 642 N N . TRP A 1 82 ? -12.942 -0.646 1.071 1.00 79.00 82 TRP A N 1
ATOM 643 C CA . TRP A 1 82 ? -11.564 -0.277 0.749 1.00 79.00 82 TRP A CA 1
ATOM 644 C C . TRP A 1 82 ? -10.969 -1.253 -0.272 1.00 79.00 82 TRP A C 1
ATOM 646 O O . TRP A 1 82 ? -10.995 -2.476 -0.080 1.00 79.00 82 TRP A O 1
ATOM 656 N N . LYS A 1 83 ? -10.435 -0.707 -1.363 1.00 80.69 83 LYS A N 1
ATOM 657 C CA . LYS A 1 83 ? -9.770 -1.449 -2.431 1.00 80.69 83 LYS A CA 1
ATOM 658 C C . LYS A 1 83 ? -8.486 -0.730 -2.800 1.00 80.69 83 LYS A C 1
ATOM 660 O O . LYS A 1 83 ? -8.443 0.495 -2.825 1.00 80.69 83 LYS A O 1
ATOM 665 N N . TYR A 1 84 ? -7.465 -1.521 -3.102 1.00 82.06 84 TYR A N 1
ATOM 666 C CA . TYR A 1 84 ? -6.278 -1.000 -3.749 1.00 82.06 84 TYR A CA 1
ATOM 667 C C . TYR A 1 84 ? -6.637 -0.582 -5.172 1.00 82.06 84 TYR A C 1
ATOM 669 O O . TYR A 1 84 ? -7.213 -1.375 -5.919 1.00 82.06 84 TYR A O 1
ATOM 677 N N . ASP A 1 85 ? -6.282 0.646 -5.513 1.00 84.06 85 ASP A N 1
ATOM 678 C CA . ASP A 1 85 ? -6.344 1.175 -6.861 1.00 84.06 85 ASP A CA 1
ATOM 679 C C . ASP A 1 85 ? -4.965 1.734 -7.218 1.00 84.06 85 ASP A C 1
ATOM 681 O O . ASP A 1 85 ? -4.348 2.475 -6.450 1.00 84.06 85 ASP A O 1
ATOM 685 N N . ARG A 1 86 ? -4.467 1.307 -8.377 1.00 82.31 86 ARG A N 1
ATOM 686 C CA . ARG A 1 86 ? -3.121 1.611 -8.852 1.00 82.31 86 ARG A CA 1
ATOM 687 C C . ARG A 1 86 ? -2.988 3.088 -9.213 1.00 82.31 86 ARG A C 1
ATOM 689 O O . ARG A 1 86 ? -1.953 3.684 -8.930 1.00 82.31 86 ARG A O 1
ATOM 696 N N . GLU A 1 87 ? -4.031 3.677 -9.795 1.00 81.31 87 GLU A N 1
ATOM 697 C CA . GLU A 1 87 ? -4.016 5.065 -10.272 1.00 81.31 87 GLU A CA 1
ATOM 698 C C . GLU A 1 87 ? -3.971 6.058 -9.108 1.00 81.31 87 GLU A C 1
ATOM 700 O O . GLU A 1 87 ? -3.241 7.048 -9.146 1.00 81.31 87 GLU A O 1
ATOM 705 N N . THR A 1 88 ? -4.689 5.752 -8.027 1.00 79.94 88 THR A N 1
ATOM 706 C CA . THR A 1 88 ? -4.727 6.584 -6.819 1.00 79.94 88 THR A CA 1
ATOM 707 C C . THR A 1 88 ? -3.658 6.225 -5.783 1.00 79.94 88 THR A C 1
ATOM 709 O O . THR A 1 88 ? -3.503 6.954 -4.801 1.00 79.94 88 THR A O 1
ATOM 712 N N . ALA A 1 89 ? -2.868 5.162 -5.990 1.00 82.56 89 ALA A N 1
ATOM 713 C CA . ALA A 1 89 ? -1.861 4.687 -5.034 1.00 82.56 89 ALA A CA 1
ATOM 714 C C . ALA A 1 89 ? -0.821 5.760 -4.665 1.00 82.56 89 ALA A C 1
ATOM 716 O O . ALA A 1 89 ? -0.507 5.935 -3.487 1.00 82.56 89 ALA A O 1
ATOM 717 N N . SER A 1 90 ? -0.317 6.512 -5.646 1.00 79.69 90 SER A N 1
ATOM 718 C CA . SER A 1 90 ? 0.675 7.572 -5.410 1.00 79.69 90 SER A CA 1
ATOM 719 C C . SER A 1 90 ? 0.103 8.717 -4.568 1.00 79.69 90 SER A C 1
ATOM 721 O O . SER A 1 90 ? 0.747 9.179 -3.626 1.00 79.69 90 SER A O 1
ATOM 723 N N . SER A 1 91 ? -1.135 9.133 -4.854 1.00 76.75 91 SER A N 1
ATOM 724 C CA . SER A 1 91 ? -1.854 10.157 -4.080 1.00 76.75 91 SER A CA 1
ATOM 725 C C . SER A 1 91 ? -2.271 9.668 -2.696 1.00 76.75 91 SER A C 1
ATOM 727 O O . SER A 1 91 ? -2.380 10.462 -1.761 1.00 76.75 91 SER A O 1
ATOM 729 N N . LEU A 1 92 ? -2.511 8.362 -2.552 1.00 76.56 92 LEU A N 1
ATOM 730 C CA . LEU A 1 92 ? -2.790 7.757 -1.262 1.00 76.56 92 LEU A CA 1
ATOM 731 C C . LEU A 1 92 ? -1.569 7.922 -0.360 1.00 76.56 92 LEU A C 1
ATOM 733 O O . LEU A 1 92 ? -1.714 8.475 0.720 1.00 76.56 92 LEU A O 1
ATOM 737 N N . ILE A 1 93 ? -0.374 7.530 -0.815 1.00 78.62 93 ILE A N 1
ATOM 738 C CA . ILE A 1 93 ? 0.861 7.580 -0.011 1.00 78.62 93 ILE A CA 1
ATOM 739 C C . ILE A 1 93 ? 1.225 8.997 0.417 1.00 78.62 93 ILE A C 1
ATOM 741 O O . ILE A 1 93 ? 1.629 9.188 1.562 1.00 78.62 93 ILE A O 1
ATOM 745 N N . SER A 1 94 ? 1.073 9.987 -0.466 1.00 72.81 94 SER A N 1
ATOM 746 C CA . SER A 1 94 ? 1.506 11.364 -0.191 1.00 72.81 94 SER A CA 1
ATOM 747 C C . SER A 1 94 ? 0.792 12.009 1.002 1.00 72.81 94 SER A C 1
ATOM 749 O O . SER A 1 94 ? 1.247 13.031 1.504 1.00 72.81 94 SER A O 1
ATOM 751 N N . GLY A 1 95 ? -0.330 11.437 1.449 1.00 70.19 95 GLY A N 1
ATOM 752 C CA . GLY A 1 95 ? -1.068 11.914 2.612 1.00 70.19 95 GLY A CA 1
ATOM 753 C C . GLY A 1 95 ? -0.606 11.346 3.954 1.00 70.19 95 GLY A C 1
ATOM 754 O O . GLY A 1 95 ? -0.983 11.911 4.974 1.00 70.19 95 GLY A O 1
ATOM 755 N N . TYR A 1 96 ? 0.156 10.251 3.994 1.00 77.75 96 TYR A N 1
ATOM 756 C CA . TYR A 1 96 ? 0.459 9.526 5.235 1.00 77.75 96 TYR A CA 1
ATOM 757 C C . TYR A 1 96 ? 1.876 9.820 5.742 1.00 77.75 96 TYR A C 1
ATOM 759 O O . TYR A 1 96 ? 2.853 9.491 5.074 1.00 77.75 96 TYR A O 1
ATOM 767 N N . ASP A 1 97 ? 1.998 10.381 6.948 1.00 78.25 97 ASP A N 1
ATOM 768 C CA . ASP A 1 97 ? 3.293 10.774 7.536 1.00 78.25 97 ASP A CA 1
ATOM 769 C C . ASP A 1 97 ? 3.534 10.228 8.954 1.00 78.25 97 ASP A C 1
ATOM 771 O O . ASP A 1 97 ? 4.681 10.089 9.383 1.00 78.25 97 ASP A O 1
ATOM 775 N N . LYS A 1 98 ? 2.471 9.884 9.688 1.00 79.06 98 LYS A N 1
ATOM 776 C CA . LYS A 1 98 ? 2.542 9.552 11.113 1.00 79.06 98 LYS A CA 1
ATOM 777 C C . LYS A 1 98 ? 2.356 8.067 11.335 1.00 79.06 98 LYS A C 1
ATOM 779 O O . LYS A 1 98 ? 1.259 7.538 11.179 1.00 79.06 98 LYS A O 1
ATOM 784 N N . ILE A 1 99 ? 3.427 7.405 11.759 1.00 82.94 99 ILE A N 1
ATOM 785 C CA . ILE A 1 99 ? 3.387 6.012 12.204 1.00 82.94 99 ILE A CA 1
ATOM 786 C C . ILE A 1 99 ? 3.146 5.991 13.708 1.00 82.94 99 ILE A C 1
ATOM 788 O O . ILE A 1 99 ? 3.856 6.652 14.463 1.00 82.94 99 ILE A O 1
ATOM 792 N N . TYR A 1 100 ? 2.200 5.176 14.153 1.00 80.75 100 TYR A N 1
ATOM 793 C CA . TYR A 1 100 ? 1.999 4.914 15.569 1.00 80.75 100 TYR A CA 1
ATOM 794 C C . TYR A 1 100 ? 1.879 3.410 15.824 1.00 80.75 100 TYR A C 1
ATOM 796 O O . TYR A 1 100 ? 1.566 2.616 14.932 1.00 80.75 100 TYR A O 1
ATOM 804 N N . THR A 1 101 ? 2.200 3.008 17.051 1.00 82.94 101 THR A N 1
ATOM 805 C CA . THR A 1 101 ? 2.166 1.608 17.482 1.00 82.94 101 THR A CA 1
ATOM 806 C C . THR A 1 101 ? 1.101 1.465 18.560 1.00 82.94 101 THR A C 1
ATOM 808 O O . THR A 1 101 ? 1.076 2.232 19.517 1.00 82.94 101 THR A O 1
ATOM 811 N N . THR A 1 102 ? 0.199 0.510 18.375 1.00 76.56 102 THR A N 1
ATOM 812 C CA . THR A 1 102 ? -0.816 0.133 19.368 1.00 76.56 102 THR A CA 1
ATOM 813 C C . THR A 1 102 ? -0.187 -0.636 20.529 1.00 76.56 102 THR A C 1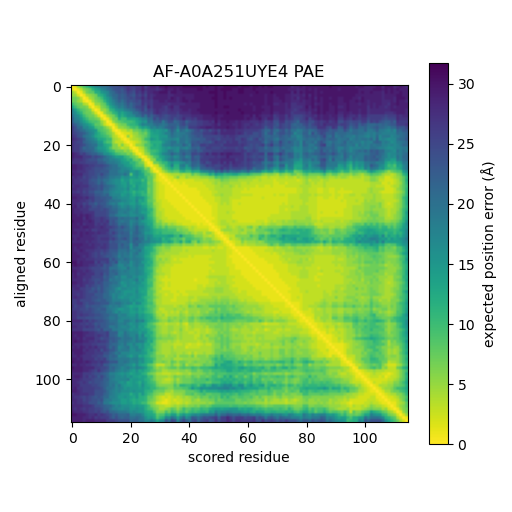
ATOM 815 O O . THR A 1 102 ? 0.914 -1.170 20.401 1.00 76.56 102 THR A O 1
ATOM 818 N N . GLU A 1 103 ? -0.900 -0.732 21.652 1.00 75.81 103 GLU A N 1
ATOM 819 C CA . GLU A 1 103 ? -0.471 -1.506 22.831 1.00 75.81 103 GLU A CA 1
ATOM 820 C C . GLU A 1 103 ? -0.232 -2.990 22.512 1.00 75.81 103 GLU A C 1
ATOM 822 O O . GLU A 1 103 ? 0.671 -3.601 23.073 1.00 75.81 103 GLU A O 1
ATOM 827 N N . ASP A 1 104 ? -0.945 -3.535 21.521 1.00 78.00 104 ASP A N 1
ATOM 828 C CA . ASP A 1 104 ? -0.755 -4.898 21.006 1.00 78.00 104 ASP A CA 1
ATOM 829 C C . ASP A 1 104 ? 0.456 -5.041 20.055 1.00 78.00 104 ASP A C 1
ATOM 831 O O . ASP A 1 104 ? 0.603 -6.051 19.363 1.00 78.00 104 ASP A O 1
ATOM 835 N N . GLY A 1 105 ? 1.293 -4.007 19.920 1.00 78.38 105 GLY A N 1
ATOM 836 C CA . GLY A 1 105 ? 2.473 -3.996 19.049 1.00 78.38 105 GLY A CA 1
ATOM 837 C C . GLY A 1 105 ? 2.178 -3.837 17.551 1.00 78.38 105 GLY A C 1
ATOM 838 O O . GLY A 1 105 ? 3.102 -3.836 16.733 1.00 78.38 105 GLY A O 1
ATOM 839 N N . LYS A 1 106 ? 0.910 -3.673 17.148 1.00 77.62 106 LYS A N 1
ATOM 840 C CA . LYS A 1 106 ? 0.539 -3.450 15.739 1.00 77.62 106 LYS A CA 1
ATOM 841 C C . LYS A 1 106 ? 0.823 -2.009 15.340 1.00 77.62 106 LYS A C 1
ATOM 843 O O . LYS A 1 106 ? 0.487 -1.088 16.083 1.00 77.62 106 LYS A O 1
ATOM 848 N N . LYS A 1 107 ? 1.396 -1.822 14.152 1.00 82.56 107 LYS A N 1
ATOM 849 C CA . LYS A 1 107 ? 1.744 -0.507 13.608 1.00 82.56 107 LYS A CA 1
ATOM 850 C C . LYS A 1 107 ? 0.740 -0.058 12.561 1.00 82.56 107 LYS A C 1
ATOM 852 O O . LYS A 1 107 ? 0.381 -0.827 11.666 1.00 82.56 107 LYS A O 1
ATOM 857 N N . PHE A 1 108 ? 0.369 1.206 12.640 1.00 82.81 108 PHE A N 1
ATOM 858 C CA . PHE A 1 108 ? -0.535 1.874 11.717 1.00 82.81 108 PHE A CA 1
ATOM 859 C C . PHE A 1 108 ? 0.109 3.164 11.241 1.00 82.81 108 PHE A C 1
ATOM 861 O O . PHE A 1 108 ? 0.999 3.708 11.900 1.00 82.81 108 PHE A O 1
ATOM 868 N N . ILE A 1 109 ? -0.327 3.625 10.080 1.00 82.94 109 ILE A N 1
ATOM 869 C CA . ILE A 1 109 ? 0.047 4.920 9.548 1.00 82.94 109 ILE A CA 1
ATOM 870 C C . ILE A 1 109 ? -1.215 5.754 9.357 1.00 82.94 109 ILE A C 1
ATOM 872 O O . ILE A 1 109 ? -2.226 5.250 8.865 1.00 82.94 109 ILE A O 1
ATOM 876 N N . MET A 1 110 ? -1.155 7.015 9.771 1.00 79.56 110 MET A N 1
ATOM 877 C CA . MET A 1 110 ? -2.254 7.965 9.634 1.00 79.56 110 MET A CA 1
ATOM 878 C C . MET A 1 110 ? -1.951 9.020 8.600 1.00 79.56 110 MET A C 1
ATOM 880 O O . MET A 1 110 ? -0.795 9.414 8.405 1.00 79.56 110 MET A O 1
ATOM 884 N N . ARG A 1 111 ? -3.024 9.503 7.983 1.00 71.94 111 ARG A N 1
ATOM 885 C CA . ARG A 1 111 ? -2.969 10.688 7.150 1.00 71.94 111 ARG A CA 1
ATOM 886 C C . ARG A 1 111 ? -2.631 11.908 8.009 1.00 71.94 111 ARG A C 1
ATOM 888 O O . ARG A 1 111 ? -3.274 12.142 9.033 1.00 71.94 111 ARG A O 1
ATOM 895 N N . SER A 1 112 ? -1.652 12.706 7.591 1.00 66.12 112 SER A N 1
ATOM 896 C CA . SER A 1 112 ? -1.478 14.044 8.151 1.00 66.12 112 SER A CA 1
ATOM 897 C C . SER A 1 112 ? -2.627 14.900 7.647 1.00 66.12 112 SER A C 1
ATOM 899 O O . SER A 1 112 ? -2.672 15.277 6.475 1.00 66.12 112 SER A O 1
ATOM 901 N N . LEU A 1 113 ? -3.583 15.200 8.521 1.00 57.44 113 LEU A N 1
ATOM 902 C CA . LEU A 1 113 ? -4.455 16.345 8.312 1.00 57.44 113 LEU A CA 1
ATOM 903 C C . LEU A 1 113 ? -3.570 17.573 8.531 1.00 57.44 113 LEU A C 1
ATOM 905 O O . LEU A 1 113 ? -3.290 17.942 9.673 1.00 57.44 113 LEU A O 1
ATOM 909 N N . ALA A 1 114 ? -3.036 18.123 7.439 1.00 44.81 114 ALA A N 1
ATOM 910 C CA . ALA A 1 114 ? -2.369 19.415 7.474 1.00 44.81 114 ALA A CA 1
ATOM 911 C C . ALA A 1 114 ? -3.310 20.410 8.177 1.00 44.81 114 ALA A C 1
ATOM 913 O O . ALA A 1 114 ? -4.480 20.518 7.806 1.00 44.81 114 ALA A O 1
ATOM 914 N N . SER A 1 115 ? -2.808 21.008 9.261 1.00 37.53 115 SER A N 1
ATOM 915 C CA . SER A 1 115 ? -3.485 22.061 10.027 1.00 37.53 115 SER A CA 1
ATOM 916 C C . SER A 1 115 ? -3.578 23.354 9.233 1.00 37.53 115 SER A C 1
ATOM 918 O O . SER A 1 115 ? -2.668 23.590 8.406 1.00 37.53 115 SER A O 1
#

pLDDT: mean 73.13, std 16.79, range [37.53, 91.62]

Nearest PDB structures (foldseek):
  5wyk-assembly1_SO  TM=6.653E-01  e=3.219E-01  Saccharomyces cerevisiae S288C
  8st3-assembly1_A  TM=5.683E-01  e=1.841E+00  Homo sapiens
  8tj5-assembly1_S  TM=5.675E-01  e=7.713E+00  Saccharomyces cerevisiae
  1alu-assembly1_A  TM=4.307E-01  e=6.012E+00  Homo sapiens